Protein AF-A0A1Z4C0Z0-F1 (afdb_monomer)

Foldseek 3Di:
DDDDDPDDPDPDPPPVCVVVVHDDDDDPPPPDDDDDDFDPVLVVQQVVLVPDDDDDPLVNCCSNVVSVVVRVCVVVPPPDDDDSDDPPDPPVD

Organism: NCBI:txid1704499

Radius of gyration: 20.58 Å; Cα contacts (8 Å, |Δi|>4): 22; chains: 1; bounding box: 49×58×42 Å

Sequence (93 aa):
MKICRKTNHNVNGYADLKELAIDVVGLKLFTHILPIQPSDLLRQVLANNQQLPLQSEKAKSELLITPILNDIWQRNPKAFTYFSGYQFNIDDM

Mean predicted aligned error: 12.03 Å

Solvent-accessible surface area (backbone atoms only — not comparable to full-atom values): 6568 Å² total; per-residue (Å²): 138,85,80,82,76,89,71,78,94,72,88,74,72,73,58,73,40,51,78,69,73,48,86,87,78,90,72,80,89,74,83,86,72,79,89,76,80,79,52,71,67,51,54,52,51,52,62,56,52,75,71,57,90,64,97,44,73,66,56,49,47,47,65,56,48,49,55,54,53,49,56,52,37,72,77,37,74,87,74,72,84,87,77,93,72,77,87,83,71,70,86,85,113

pLDDT: mean 80.98, std 17.39, range [33.69, 97.88]

Structure (mmCIF, N/CA/C/O backbone):
data_AF-A0A1Z4C0Z0-F1
#
_entry.id   AF-A0A1Z4C0Z0-F1
#
loop_
_atom_site.group_PDB
_atom_site.id
_atom_site.type_symbol
_atom_site.label_atom_id
_atom_site.label_alt_id
_atom_site.label_comp_id
_atom_site.label_asym_id
_atom_site.label_entity_id
_atom_site.label_seq_id
_atom_site.pdbx_PDB_ins_code
_atom_site.Cartn_x
_atom_site.Cartn_y
_atom_site.Cartn_z
_atom_site.occupancy
_atom_site.B_iso_or_equiv
_atom_site.auth_seq_id
_atom_site.auth_comp_id
_atom_site.auth_asym_id
_atom_site.auth_atom_id
_atom_site.pdbx_PDB_model_num
ATOM 1 N N . MET A 1 1 ? 4.444 41.112 2.727 1.00 37.97 1 MET A N 1
ATOM 2 C CA . MET A 1 1 ? 3.749 39.912 2.216 1.00 37.97 1 MET A CA 1
ATOM 3 C C . MET A 1 1 ? 4.719 39.153 1.311 1.00 37.97 1 MET A C 1
ATOM 5 O O . MET A 1 1 ? 4.920 39.555 0.175 1.00 37.97 1 MET A O 1
ATOM 9 N N . LYS A 1 2 ? 5.454 38.174 1.858 1.00 33.69 2 LYS A N 1
ATOM 10 C CA . LYS A 1 2 ? 6.481 37.412 1.123 1.00 33.69 2 LYS A CA 1
ATOM 11 C C . LYS A 1 2 ? 5.834 36.149 0.557 1.00 33.69 2 LYS A C 1
ATOM 13 O O . LYS A 1 2 ? 5.435 35.281 1.323 1.00 33.69 2 LYS A O 1
ATOM 18 N N . ILE A 1 3 ? 5.728 36.063 -0.765 1.00 44.00 3 ILE A N 1
ATOM 19 C CA . ILE A 1 3 ? 5.294 34.849 -1.459 1.00 44.00 3 ILE A CA 1
ATOM 20 C C . ILE A 1 3 ? 6.548 33.994 -1.668 1.00 44.00 3 ILE A C 1
ATOM 22 O O . ILE A 1 3 ? 7.502 34.419 -2.321 1.00 44.00 3 ILE A O 1
ATOM 26 N N . CYS A 1 4 ? 6.571 32.829 -1.022 1.00 40.12 4 CYS A N 1
ATOM 27 C CA . CYS A 1 4 ? 7.659 31.859 -1.074 1.00 40.12 4 CYS A CA 1
ATOM 28 C C . CYS A 1 4 ? 7.818 31.317 -2.507 1.00 40.12 4 CYS A C 1
ATOM 30 O O . CYS A 1 4 ? 6.845 30.901 -3.136 1.00 40.12 4 CYS A O 1
ATOM 32 N N . ARG A 1 5 ? 9.047 31.354 -3.033 1.00 44.69 5 ARG A N 1
ATOM 33 C CA . ARG A 1 5 ? 9.413 30.834 -4.357 1.00 44.69 5 ARG A CA 1
ATOM 34 C C . ARG A 1 5 ? 9.278 29.309 -4.358 1.00 44.69 5 ARG A C 1
ATOM 36 O O . ARG A 1 5 ? 9.838 28.655 -3.487 1.00 44.69 5 ARG A O 1
ATOM 43 N N . LYS A 1 6 ? 8.623 28.737 -5.376 1.00 48.22 6 LYS A N 1
ATOM 44 C CA . LYS A 1 6 ? 8.819 27.325 -5.742 1.00 48.22 6 LYS A CA 1
ATOM 45 C C . LYS A 1 6 ? 10.277 27.154 -6.174 1.00 48.22 6 LYS A C 1
ATOM 47 O O . LYS A 1 6 ? 10.626 27.456 -7.312 1.00 48.22 6 LYS A O 1
ATOM 52 N N . THR A 1 7 ? 11.137 26.719 -5.265 1.00 41.44 7 THR A N 1
ATOM 53 C CA . THR A 1 7 ? 12.468 26.231 -5.617 1.00 41.44 7 THR A CA 1
ATOM 54 C C . THR A 1 7 ? 12.320 24.814 -6.150 1.00 41.44 7 THR A C 1
ATOM 56 O O . THR A 1 7 ? 11.909 23.910 -5.427 1.00 41.44 7 THR A O 1
ATOM 59 N N . ASN A 1 8 ? 12.646 24.632 -7.429 1.00 42.16 8 ASN A N 1
ATOM 60 C CA . ASN A 1 8 ? 13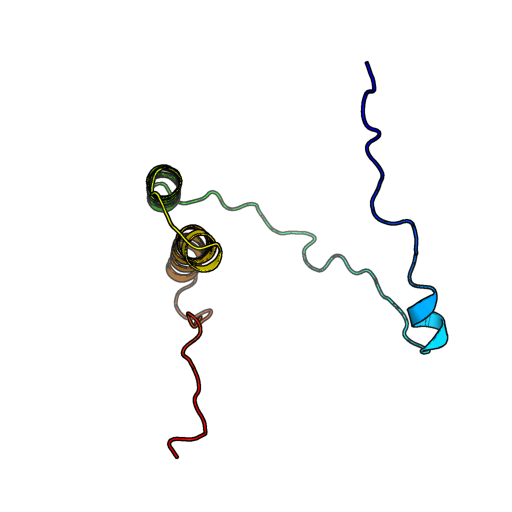.009 23.331 -7.977 1.00 42.16 8 ASN A CA 1
ATOM 61 C C . ASN A 1 8 ? 14.119 22.741 -7.096 1.00 42.16 8 ASN A C 1
ATOM 63 O O . ASN A 1 8 ? 15.249 23.229 -7.115 1.00 42.16 8 ASN A O 1
ATOM 67 N N . HIS A 1 9 ? 13.801 21.712 -6.313 1.00 44.31 9 HIS A N 1
ATOM 68 C CA . HIS A 1 9 ? 14.793 20.909 -5.603 1.00 44.31 9 HIS A CA 1
ATOM 69 C C . HIS A 1 9 ? 15.514 20.000 -6.605 1.00 44.31 9 HIS A C 1
ATOM 71 O O . HIS A 1 9 ? 15.249 18.807 -6.668 1.00 44.31 9 HIS A O 1
ATOM 77 N N . ASN A 1 10 ? 16.400 20.568 -7.422 1.00 47.44 10 ASN A N 1
ATOM 78 C CA . ASN A 1 10 ? 17.532 19.830 -7.976 1.00 47.44 10 ASN A CA 1
ATOM 79 C C . ASN A 1 10 ? 18.603 20.823 -8.446 1.00 47.44 10 ASN A C 1
ATOM 81 O O . ASN A 1 10 ? 18.649 21.198 -9.614 1.00 47.44 10 ASN A O 1
ATOM 85 N N . VAL A 1 11 ? 19.398 21.339 -7.509 1.00 53.28 11 VAL A N 1
ATOM 86 C CA . VAL A 1 11 ? 20.486 22.290 -7.814 1.00 53.28 11 VAL A CA 1
ATOM 87 C C . VAL A 1 11 ? 21.866 21.641 -7.852 1.00 53.28 11 VAL A C 1
ATOM 89 O O . VAL A 1 11 ? 22.805 22.293 -8.284 1.00 53.28 11 VAL A O 1
ATOM 92 N N . ASN A 1 12 ? 21.990 20.356 -7.515 1.00 51.06 12 ASN A N 1
ATOM 93 C CA . ASN A 1 12 ? 23.252 19.631 -7.615 1.00 51.06 12 ASN A CA 1
ATOM 94 C C . ASN A 1 12 ? 23.016 18.382 -8.464 1.00 51.06 12 ASN A C 1
ATOM 96 O O . ASN A 1 12 ? 22.633 17.333 -7.956 1.00 51.06 12 ASN A O 1
ATOM 100 N N . GLY A 1 13 ? 23.184 18.520 -9.782 1.00 64.75 13 GLY A N 1
ATOM 101 C CA . GLY A 1 13 ? 23.308 17.355 -10.655 1.00 64.75 13 GLY A CA 1
ATOM 102 C C . GLY A 1 13 ? 24.479 16.483 -10.197 1.00 64.75 13 GLY A C 1
ATOM 103 O O . GLY A 1 13 ? 25.395 17.004 -9.572 1.00 64.75 13 GLY A O 1
ATOM 104 N N . TYR A 1 14 ? 24.402 15.190 -10.520 1.00 73.69 14 TYR A N 1
ATOM 105 C CA . TYR A 1 14 ? 25.220 14.029 -10.117 1.00 73.69 14 TYR A CA 1
ATOM 106 C C . TYR A 1 14 ? 26.762 14.146 -10.262 1.00 73.69 14 TYR A C 1
ATOM 108 O O . TYR A 1 14 ? 27.421 13.249 -10.789 1.00 73.69 14 TYR A O 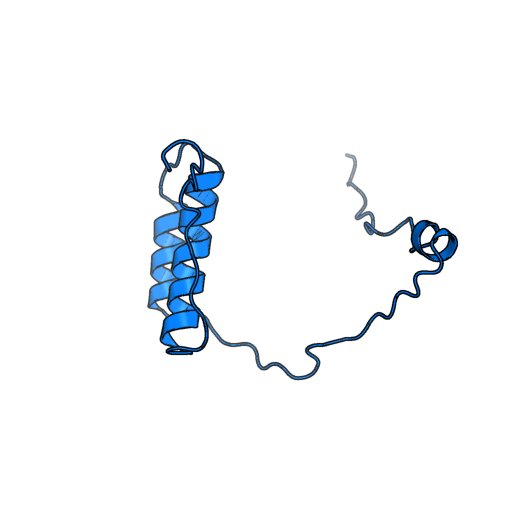1
ATOM 116 N N . ALA A 1 15 ? 27.350 15.278 -9.888 1.00 77.50 15 ALA A N 1
ATOM 117 C CA . ALA A 1 15 ? 28.759 15.611 -10.053 1.00 77.50 15 ALA A CA 1
ATOM 118 C C . ALA A 1 15 ? 29.645 14.793 -9.108 1.00 77.50 15 ALA A C 1
ATOM 120 O O . ALA A 1 15 ? 30.705 14.331 -9.518 1.00 77.50 15 ALA A O 1
ATOM 121 N N . ASP A 1 16 ? 29.160 14.558 -7.892 1.00 82.00 16 ASP A N 1
ATOM 122 C CA . ASP A 1 16 ? 29.727 13.638 -6.906 1.00 82.00 16 ASP A CA 1
ATOM 123 C C . ASP A 1 16 ? 29.813 12.198 -7.439 1.00 82.00 16 ASP A C 1
ATOM 125 O O . ASP A 1 16 ? 30.815 11.515 -7.253 1.00 82.00 16 ASP A O 1
ATOM 129 N N . LEU A 1 17 ? 28.801 11.742 -8.180 1.00 82.94 17 LEU A N 1
ATOM 130 C CA . LEU A 1 17 ? 28.782 10.387 -8.739 1.00 82.94 17 LEU A CA 1
ATOM 131 C C . LEU A 1 17 ? 29.784 10.200 -9.888 1.00 82.94 17 LEU A C 1
ATOM 133 O O . LEU A 1 17 ? 30.343 9.114 -10.044 1.00 82.94 17 LEU A O 1
ATOM 137 N N . LYS A 1 18 ? 30.076 11.261 -10.652 1.00 80.81 18 LYS A N 1
ATOM 138 C CA . LYS A 1 18 ? 31.116 11.223 -11.694 1.00 80.81 18 LYS A CA 1
ATOM 139 C C . LYS A 1 18 ? 32.520 11.063 -11.118 1.00 80.81 18 LYS A C 1
ATOM 141 O O . LYS A 1 18 ? 33.340 10.388 -11.734 1.00 80.81 18 LYS A O 1
ATOM 146 N N . GLU A 1 19 ? 32.792 11.651 -9.954 1.00 87.12 19 GLU A N 1
ATOM 147 C CA . GLU A 1 19 ? 34.063 11.465 -9.238 1.00 87.12 19 GLU A CA 1
ATOM 148 C C . GLU A 1 19 ? 34.260 10.002 -8.810 1.00 87.12 19 GLU A C 1
ATOM 150 O O . GLU A 1 19 ?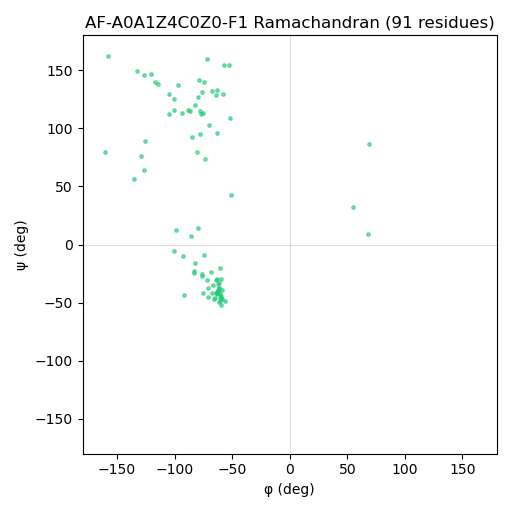 35.377 9.492 -8.807 1.00 87.12 19 GLU A O 1
ATOM 155 N N . LEU A 1 20 ? 33.157 9.296 -8.553 1.00 89.25 20 LEU A N 1
ATOM 156 C CA . LEU A 1 20 ? 33.135 7.872 -8.222 1.00 89.25 20 LEU A CA 1
ATOM 157 C C . LEU A 1 20 ? 33.119 6.947 -9.454 1.00 89.25 20 LEU A C 1
ATOM 159 O O . LEU A 1 20 ? 32.955 5.739 -9.296 1.00 89.25 20 LEU A O 1
ATOM 163 N N . ALA A 1 21 ? 33.273 7.491 -10.668 1.00 89.62 21 ALA A N 1
ATOM 164 C CA . ALA A 1 21 ? 33.146 6.759 -11.933 1.00 89.62 21 ALA A CA 1
ATOM 165 C C . ALA A 1 21 ? 31.796 6.024 -12.096 1.00 89.62 21 ALA A C 1
ATOM 167 O O . ALA A 1 21 ? 31.721 4.967 -12.723 1.00 89.62 21 ALA A O 1
ATOM 168 N N . ILE A 1 22 ? 30.721 6.582 -11.529 1.00 88.88 22 ILE A N 1
ATOM 169 C CA . ILE A 1 22 ? 29.361 6.052 -11.648 1.00 88.88 22 ILE A CA 1
ATOM 170 C C . ILE A 1 22 ? 28.607 6.852 -12.711 1.00 88.88 22 ILE A C 1
ATOM 172 O O . ILE A 1 22 ? 28.315 8.038 -12.537 1.00 88.88 22 ILE A O 1
ATOM 176 N N . ASP A 1 23 ? 28.227 6.178 -13.793 1.00 84.81 23 ASP A N 1
ATOM 177 C CA . ASP A 1 23 ? 27.364 6.751 -14.821 1.00 84.81 23 ASP A CA 1
ATOM 178 C C . ASP A 1 23 ? 25.889 6.653 -14.413 1.00 84.81 23 ASP A C 1
ATOM 180 O O . ASP A 1 23 ? 25.334 5.569 -14.219 1.00 84.81 23 ASP A O 1
ATOM 184 N N . VAL A 1 24 ? 25.220 7.804 -14.311 1.00 82.50 24 VAL A N 1
ATOM 185 C CA . VAL A 1 24 ? 23.782 7.861 -14.021 1.00 82.50 24 VAL A CA 1
ATOM 186 C C . VAL A 1 24 ? 22.992 7.804 -15.319 1.00 82.50 24 VAL A C 1
ATOM 188 O O . VAL A 1 24 ? 23.018 8.740 -16.120 1.00 82.50 24 VAL A O 1
ATOM 191 N N . VAL A 1 25 ? 22.218 6.735 -15.495 1.00 83.88 25 VAL A N 1
ATOM 192 C CA . VAL A 1 25 ? 21.290 6.594 -16.621 1.00 83.88 25 VAL A CA 1
ATOM 193 C C . VAL A 1 25 ? 19.860 6.825 -16.137 1.00 83.88 25 VAL A C 1
ATOM 195 O O . VAL A 1 25 ? 19.299 6.035 -15.381 1.00 83.88 25 VAL A O 1
ATOM 198 N N . GLY A 1 26 ? 19.247 7.919 -16.589 1.00 80.69 26 GLY A N 1
ATOM 199 C CA . GLY A 1 26 ? 17.840 8.214 -16.327 1.00 80.69 26 GLY A CA 1
ATOM 200 C C . GLY A 1 26 ? 16.930 7.525 -17.340 1.00 80.69 26 GLY A C 1
ATOM 201 O O . GLY A 1 26 ? 16.650 8.088 -18.397 1.00 80.69 26 GLY A O 1
ATOM 202 N N . LEU A 1 27 ? 16.446 6.323 -17.026 1.00 85.62 27 LEU A N 1
ATOM 203 C CA . LEU A 1 27 ? 15.452 5.625 -17.846 1.00 85.62 27 LEU A CA 1
ATOM 204 C C . LEU A 1 27 ? 14.042 5.845 -17.294 1.00 85.62 27 LEU A C 1
ATOM 206 O O . LEU A 1 27 ? 13.794 5.728 -16.094 1.00 85.62 27 LEU A O 1
ATOM 210 N N . LYS A 1 28 ? 13.081 6.104 -18.186 1.00 83.38 28 LYS A N 1
ATOM 211 C CA . LYS A 1 28 ? 11.659 6.007 -17.838 1.00 83.38 28 LYS A CA 1
ATOM 212 C C . LYS A 1 28 ? 11.272 4.528 -17.847 1.00 83.38 28 LYS A C 1
ATOM 214 O O . LYS A 1 28 ? 10.970 3.986 -18.901 1.00 83.38 28 LYS A O 1
ATOM 219 N N . LEU A 1 29 ? 11.298 3.883 -16.682 1.00 84.06 29 LEU A N 1
ATOM 220 C CA . LEU A 1 29 ? 10.987 2.450 -16.547 1.00 84.06 29 LEU A CA 1
ATOM 221 C C . LEU A 1 29 ? 9.508 2.118 -16.813 1.00 84.06 29 LEU A C 1
ATOM 223 O O . LEU A 1 29 ? 9.185 1.000 -17.197 1.00 84.06 29 LEU A O 1
ATOM 227 N N . PHE A 1 30 ? 8.612 3.094 -16.647 1.00 84.19 30 PHE A N 1
ATOM 228 C CA . PHE A 1 30 ? 7.166 2.905 -16.771 1.00 84.19 30 PHE A CA 1
ATOM 229 C C . PHE A 1 30 ? 6.570 3.950 -17.721 1.00 84.19 30 PHE A C 1
ATOM 231 O O . PHE A 1 30 ? 5.992 4.947 -17.296 1.00 84.19 30 PHE A O 1
ATOM 238 N N . THR A 1 31 ? 6.759 3.762 -19.028 1.00 85.81 31 THR A N 1
ATOM 239 C CA . THR A 1 31 ? 6.254 4.689 -20.061 1.00 85.81 31 THR A CA 1
ATOM 240 C C . THR A 1 31 ? 4.792 4.450 -20.440 1.00 85.81 31 THR A C 1
ATOM 242 O O . THR A 1 31 ? 4.138 5.373 -20.920 1.00 85.81 31 THR A O 1
ATOM 245 N N . HIS A 1 32 ? 4.270 3.240 -20.211 1.00 86.00 32 HIS A N 1
ATOM 246 C CA . HIS A 1 32 ? 2.940 2.810 -20.658 1.00 86.00 32 HIS A CA 1
ATOM 247 C C . HIS A 1 32 ? 2.169 2.071 -19.557 1.00 86.00 32 HIS A C 1
ATOM 249 O O . HIS A 1 32 ? 1.752 0.929 -19.728 1.00 86.00 32 HIS A O 1
ATOM 255 N N . ILE A 1 33 ? 1.989 2.719 -18.409 1.00 88.19 33 ILE A N 1
ATOM 256 C CA . ILE A 1 33 ? 1.129 2.215 -17.333 1.00 88.19 33 ILE A CA 1
ATOM 257 C C . ILE A 1 33 ? -0.216 2.934 -17.363 1.00 88.19 33 ILE A C 1
ATOM 259 O O . ILE A 1 33 ? -0.279 4.163 -17.334 1.00 88.19 33 ILE A O 1
ATOM 263 N N . LEU A 1 34 ? -1.298 2.160 -17.429 1.00 88.25 34 LEU A N 1
ATOM 264 C CA . LEU A 1 34 ? -2.643 2.706 -17.308 1.00 88.25 34 LEU A CA 1
ATOM 265 C C . LEU A 1 34 ? -2.923 3.020 -15.834 1.00 88.25 34 LEU A C 1
ATOM 267 O O . LEU A 1 34 ? -2.685 2.162 -14.980 1.00 88.25 34 LEU A O 1
ATOM 271 N N . PRO A 1 35 ? -3.424 4.223 -15.511 1.00 87.75 35 PRO A N 1
ATOM 272 C CA . PRO A 1 35 ? -3.819 4.536 -14.150 1.00 87.75 35 PRO A CA 1
ATOM 273 C C . PRO A 1 35 ? -4.973 3.624 -13.729 1.00 87.75 35 PRO A C 1
ATOM 275 O O . PRO A 1 35 ? -5.954 3.456 -14.455 1.00 87.75 35 PRO A O 1
ATOM 278 N N . ILE A 1 36 ? -4.853 3.044 -12.538 1.00 91.25 36 ILE A N 1
ATOM 279 C CA . ILE A 1 36 ? -5.883 2.195 -11.947 1.00 91.25 36 ILE A CA 1
ATOM 280 C C . ILE A 1 36 ? -6.574 2.988 -10.850 1.00 91.25 36 ILE A C 1
ATOM 282 O O . ILE A 1 36 ? -5.925 3.544 -9.965 1.00 91.25 36 ILE A O 1
ATOM 286 N N . GLN A 1 37 ? -7.903 3.010 -10.891 1.00 93.94 37 GLN A N 1
ATOM 287 C CA . GLN A 1 37 ? -8.674 3.658 -9.843 1.00 93.94 37 GLN A CA 1
ATOM 288 C C . GLN A 1 37 ? -8.674 2.808 -8.561 1.00 93.94 37 GLN A C 1
ATOM 290 O O . GLN A 1 37 ? -8.833 1.580 -8.639 1.00 93.94 37 GLN A O 1
ATOM 295 N N . PRO A 1 38 ? -8.562 3.442 -7.376 1.00 94.81 38 PRO A N 1
ATOM 296 C CA . PRO A 1 38 ? -8.755 2.772 -6.090 1.00 94.81 38 PRO A CA 1
ATOM 297 C C . PRO A 1 38 ? -10.091 2.023 -6.044 1.00 94.81 38 PRO A C 1
ATOM 299 O O . PRO A 1 38 ? -11.031 2.397 -6.754 1.00 94.81 38 PRO A O 1
ATOM 302 N N . SER A 1 39 ? -10.199 0.984 -5.219 1.00 96.75 39 SER A N 1
ATOM 303 C CA . SER A 1 39 ? -11.500 0.359 -4.969 1.00 96.75 39 SER A CA 1
ATOM 304 C C . SER A 1 39 ? -12.368 1.273 -4.101 1.00 96.75 39 SER A C 1
ATOM 306 O O . SER A 1 39 ? -11.862 2.164 -3.410 1.00 96.75 39 SER A O 1
ATOM 308 N N . ASP A 1 40 ? -13.685 1.063 -4.122 1.00 97.19 40 ASP A N 1
ATOM 309 C CA . ASP A 1 40 ? -14.587 1.790 -3.221 1.00 97.19 40 ASP A CA 1
ATOM 310 C C . ASP A 1 40 ? -14.275 1.489 -1.755 1.00 97.19 40 ASP A C 1
ATOM 312 O O . ASP A 1 40 ? -14.276 2.400 -0.928 1.00 97.19 40 ASP A O 1
ATOM 316 N N . LEU A 1 41 ? -13.906 0.240 -1.455 1.00 96.44 41 LEU A N 1
ATOM 317 C CA . LEU A 1 41 ? -13.468 -0.166 -0.125 1.00 96.44 41 LEU A CA 1
ATOM 318 C C . LEU A 1 41 ? -12.222 0.613 0.313 1.00 96.44 41 LEU A C 1
ATOM 320 O O . LEU A 1 41 ? -12.214 1.178 1.403 1.00 96.44 41 LEU A O 1
ATOM 324 N N . LEU A 1 42 ? -11.196 0.707 -0.541 1.00 97.31 42 LEU A N 1
ATOM 325 C CA . LEU A 1 42 ? -9.982 1.464 -0.229 1.00 97.31 42 LEU A CA 1
ATOM 326 C C . LEU A 1 42 ? -10.293 2.945 0.023 1.00 97.31 42 LEU A C 1
ATOM 328 O O . LEU A 1 42 ? -9.782 3.522 0.983 1.00 97.31 42 LEU A O 1
ATOM 332 N N . ARG A 1 43 ? -11.158 3.560 -0.796 1.00 97.69 43 ARG A N 1
ATOM 333 C CA . ARG A 1 43 ? -11.585 4.957 -0.597 1.00 97.69 43 ARG A CA 1
ATOM 334 C C . ARG A 1 43 ? -12.250 5.160 0.763 1.00 97.69 43 ARG A C 1
ATOM 336 O O . ARG A 1 43 ? -11.904 6.107 1.466 1.00 97.69 43 ARG A O 1
ATOM 343 N N . GLN A 1 44 ? -13.174 4.276 1.133 1.00 97.88 44 GLN A N 1
ATOM 344 C CA . GLN A 1 44 ? -13.881 4.348 2.414 1.00 97.88 44 GLN A CA 1
ATOM 345 C C . GLN A 1 44 ? -12.928 4.148 3.596 1.00 97.88 44 GLN A C 1
ATOM 347 O O . GLN A 1 44 ? -12.946 4.933 4.542 1.00 97.88 44 GLN A O 1
ATOM 352 N N . VAL A 1 45 ? -12.054 3.140 3.524 1.00 97.81 45 VAL A N 1
ATOM 353 C CA . VAL A 1 45 ? -11.072 2.853 4.578 1.00 97.81 45 VAL A CA 1
ATOM 354 C C . VAL A 1 45 ? -10.129 4.036 4.782 1.00 97.81 45 VAL A C 1
ATOM 356 O O . VAL A 1 45 ? -9.933 4.458 5.917 1.00 97.81 45 VAL A O 1
ATOM 359 N N . LEU A 1 46 ? -9.591 4.624 3.709 1.00 97.12 46 LEU A N 1
ATOM 360 C CA . LEU A 1 46 ? -8.705 5.785 3.825 1.00 97.12 46 LEU A CA 1
ATOM 361 C C . LEU A 1 46 ? -9.425 7.008 4.410 1.00 97.12 46 LEU A C 1
ATOM 363 O O . LEU A 1 46 ? -8.858 7.679 5.270 1.00 97.12 46 LEU A O 1
ATOM 367 N N . ALA A 1 47 ? -10.669 7.271 3.998 1.00 96.88 47 ALA A N 1
ATOM 368 C CA . ALA A 1 47 ? -11.463 8.376 4.538 1.00 96.88 47 ALA A CA 1
ATOM 369 C C . ALA A 1 47 ? -11.729 8.224 6.047 1.00 96.88 47 ALA A C 1
ATOM 371 O O . ALA A 1 47 ? -11.653 9.205 6.787 1.00 96.88 47 ALA A O 1
ATOM 372 N N . ASN A 1 48 ? -11.991 6.998 6.509 1.00 96.50 48 ASN A N 1
ATOM 373 C CA . ASN A 1 48 ? -12.179 6.702 7.929 1.00 96.50 48 ASN A CA 1
ATOM 374 C C . ASN A 1 48 ? -10.855 6.808 8.701 1.00 96.50 48 ASN A C 1
ATOM 376 O O . ASN A 1 48 ? -10.790 7.441 9.753 1.00 96.50 48 ASN A O 1
ATOM 380 N N . ASN A 1 49 ? -9.779 6.239 8.153 1.00 95.81 49 ASN A N 1
ATOM 381 C CA . ASN A 1 49 ? -8.462 6.210 8.785 1.00 95.81 49 ASN A CA 1
ATOM 382 C C . ASN A 1 49 ? -7.879 7.612 9.001 1.00 95.81 49 ASN A C 1
ATOM 384 O O . ASN A 1 49 ? -7.225 7.851 10.013 1.00 95.81 49 ASN A O 1
ATOM 388 N N . GLN A 1 50 ? -8.155 8.561 8.102 1.00 92.38 50 GLN A N 1
ATOM 389 C CA . GLN A 1 50 ? -7.732 9.958 8.259 1.00 92.38 50 GLN A CA 1
ATOM 390 C C . GLN A 1 50 ? -8.299 10.648 9.508 1.00 92.38 50 GLN A C 1
ATOM 392 O O . GLN A 1 50 ? -7.745 11.652 9.950 1.00 92.38 50 GLN A O 1
ATOM 397 N N . GLN A 1 51 ? -9.388 10.128 10.074 1.00 93.94 51 GLN A N 1
ATOM 398 C CA . GLN A 1 51 ? -10.044 10.697 11.251 1.00 93.94 51 GLN A CA 1
ATOM 399 C C . GLN A 1 51 ? -9.541 10.075 12.562 1.00 93.94 51 GLN A C 1
ATOM 401 O O . GLN A 1 51 ? -9.873 10.567 13.640 1.00 93.94 51 GLN A O 1
ATOM 406 N N . LEU A 1 52 ? -8.752 8.996 12.493 1.00 93.81 52 LEU A N 1
ATOM 407 C CA . LEU A 1 52 ? -8.301 8.274 13.676 1.00 93.81 52 LEU A CA 1
ATOM 408 C C . LEU A 1 52 ? -7.117 8.989 14.348 1.00 93.81 52 LEU A C 1
ATOM 410 O O . LEU A 1 52 ? -6.096 9.246 13.702 1.00 93.81 52 LEU A O 1
ATOM 414 N N . PRO A 1 53 ? -7.198 9.279 15.659 1.00 92.00 53 PRO A N 1
ATOM 415 C CA . PRO A 1 53 ? -6.092 9.882 16.382 1.00 92.00 53 PRO A CA 1
ATOM 416 C C . PRO A 1 53 ? -5.025 8.825 16.690 1.00 92.00 53 PRO A C 1
ATOM 418 O O . PRO A 1 53 ? -5.235 7.926 17.503 1.00 92.00 53 PRO A O 1
ATOM 421 N N . LEU A 1 54 ? -3.851 8.954 16.069 1.00 92.19 54 LEU A N 1
ATOM 422 C CA . LEU A 1 54 ? -2.692 8.101 16.335 1.00 92.19 54 LEU A CA 1
ATOM 423 C C . LEU A 1 54 ? -1.518 8.906 16.888 1.00 92.19 54 LEU A C 1
ATOM 425 O O . LEU A 1 54 ? -1.222 10.011 16.433 1.00 92.19 54 LEU A O 1
ATOM 429 N N . GLN A 1 55 ? -0.840 8.316 17.870 1.00 88.69 55 GLN A N 1
ATOM 430 C CA . GLN A 1 55 ? 0.200 8.976 18.663 1.00 88.69 55 GLN A CA 1
ATOM 431 C C . GLN A 1 55 ? 1.578 8.972 17.986 1.00 88.69 55 GLN A C 1
ATOM 433 O O . GLN A 1 55 ? 2.397 9.837 18.276 1.00 88.69 55 GLN A O 1
ATOM 438 N N . SER A 1 56 ? 1.851 8.024 17.081 1.00 93.25 56 SER A N 1
ATOM 439 C CA . SER A 1 56 ? 3.165 7.883 16.442 1.00 93.25 56 SER A CA 1
ATOM 440 C C . SER A 1 56 ? 3.095 8.010 14.924 1.00 93.25 56 SER A C 1
ATOM 442 O O . SER A 1 56 ? 2.138 7.568 14.287 1.00 93.25 56 SER A O 1
ATOM 444 N N . GLU A 1 57 ? 4.153 8.567 14.334 1.00 92.88 57 GLU A N 1
ATOM 445 C CA . GLU A 1 57 ? 4.303 8.643 12.876 1.00 92.88 57 GLU A CA 1
ATOM 446 C C . GLU A 1 57 ? 4.352 7.249 12.236 1.00 92.88 57 GLU A C 1
ATOM 448 O O . GLU A 1 57 ? 3.790 7.050 11.162 1.00 92.88 57 GLU A O 1
ATOM 453 N N . LYS A 1 58 ? 4.923 6.250 12.931 1.00 89.00 58 LYS A N 1
ATOM 454 C CA . LYS A 1 58 ? 4.881 4.845 12.493 1.00 89.00 58 LYS A CA 1
ATOM 455 C C . LYS A 1 58 ? 3.444 4.348 12.366 1.00 89.00 58 LYS A C 1
ATOM 457 O O . LYS A 1 58 ? 3.072 3.850 11.310 1.00 89.00 58 LYS A O 1
ATOM 462 N N . ALA A 1 59 ? 2.632 4.525 13.408 1.00 90.94 59 ALA A N 1
ATOM 463 C CA . ALA A 1 59 ? 1.249 4.062 13.391 1.00 90.94 59 ALA A CA 1
ATOM 464 C C . ALA A 1 59 ? 0.434 4.787 12.310 1.00 90.94 59 ALA A C 1
ATOM 466 O O . ALA A 1 59 ? -0.330 4.146 11.596 1.00 90.94 59 ALA A O 1
ATOM 467 N N . LYS A 1 60 ? 0.624 6.105 12.143 1.00 92.19 60 LYS A N 1
ATOM 468 C CA . LYS A 1 60 ? -0.024 6.878 11.066 1.00 92.19 60 LYS A CA 1
ATOM 469 C C . LYS A 1 60 ? 0.359 6.358 9.681 1.00 92.19 60 LYS A C 1
ATOM 471 O O . LYS A 1 60 ? -0.507 6.202 8.824 1.00 92.19 60 LYS A O 1
ATOM 476 N N . SER A 1 61 ? 1.645 6.078 9.478 1.00 93.00 61 SER A N 1
ATOM 477 C CA . SER A 1 61 ? 2.170 5.534 8.226 1.00 93.00 61 SER A CA 1
ATOM 478 C C . SER A 1 61 ? 1.557 4.167 7.917 1.00 93.00 61 SER A C 1
ATOM 480 O O . SER A 1 61 ? 1.006 3.964 6.836 1.00 93.00 61 SER A O 1
ATOM 482 N N . GLU A 1 62 ? 1.550 3.254 8.888 1.00 92.94 62 GLU A N 1
ATOM 483 C CA . GLU A 1 62 ? 0.966 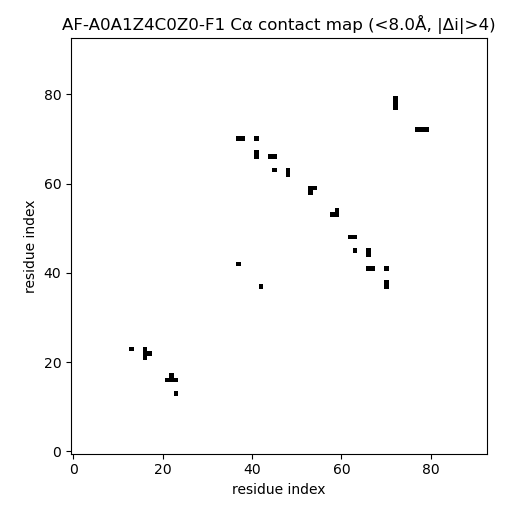1.917 8.730 1.00 92.94 62 GLU A CA 1
ATOM 484 C C . GLU A 1 62 ? -0.540 1.975 8.460 1.00 92.94 62 GLU A C 1
ATOM 486 O O . GLU A 1 62 ? -1.030 1.306 7.550 1.00 92.94 62 GLU A O 1
ATOM 491 N N . LEU A 1 63 ? -1.262 2.848 9.167 1.00 94.69 63 LEU A N 1
ATOM 492 C CA . LEU A 1 63 ? -2.701 3.030 8.990 1.00 94.69 63 LEU A CA 1
ATOM 493 C C . LEU A 1 63 ? -3.076 3.458 7.555 1.00 94.69 63 LEU A C 1
ATOM 495 O O . LEU A 1 63 ? -4.162 3.124 7.078 1.00 94.69 63 LEU A O 1
ATOM 499 N N . LEU A 1 64 ? -2.192 4.171 6.851 1.00 94.44 64 LEU A N 1
ATOM 500 C CA . LEU A 1 64 ? -2.407 4.579 5.458 1.00 94.44 64 LEU A CA 1
ATOM 501 C C . LEU A 1 64 ? -1.846 3.574 4.446 1.00 94.44 64 LEU A C 1
ATOM 503 O O . LEU A 1 64 ? -2.510 3.268 3.457 1.00 94.44 64 LEU A O 1
ATOM 507 N N . ILE A 1 65 ? -0.638 3.053 4.669 1.00 94.06 65 ILE A N 1
ATOM 508 C CA . ILE A 1 65 ? 0.064 2.208 3.691 1.00 94.06 65 ILE A CA 1
ATOM 509 C C . ILE A 1 65 ? -0.531 0.798 3.645 1.00 94.06 65 ILE A C 1
ATOM 511 O O . ILE A 1 65 ? -0.729 0.253 2.558 1.00 94.06 65 ILE A O 1
ATOM 515 N N . THR A 1 66 ? -0.861 0.199 4.792 1.00 93.75 66 THR A N 1
ATOM 516 C CA . THR A 1 66 ? -1.387 -1.173 4.852 1.00 93.75 66 THR A CA 1
ATOM 517 C C . THR A 1 66 ? -2.645 -1.396 4.001 1.00 93.75 66 THR A C 1
ATOM 519 O O . THR A 1 66 ? -2.650 -2.357 3.229 1.00 93.75 66 THR A O 1
ATOM 522 N N . PRO A 1 67 ? -3.703 -0.559 4.056 1.00 95.19 67 PRO A N 1
ATOM 523 C CA . PRO A 1 67 ? -4.875 -0.767 3.205 1.00 95.19 67 PRO A CA 1
ATOM 524 C C . PRO A 1 67 ? -4.570 -0.619 1.707 1.00 95.19 67 PRO A C 1
ATOM 526 O O . PRO A 1 67 ? -5.178 -1.320 0.901 1.00 95.19 67 PRO A O 1
ATOM 529 N N . ILE A 1 68 ? -3.600 0.220 1.324 1.00 95.25 68 ILE A N 1
ATOM 530 C CA . ILE A 1 68 ? -3.157 0.342 -0.075 1.00 95.25 68 ILE A CA 1
ATOM 531 C C . ILE A 1 68 ? -2.492 -0.961 -0.533 1.00 95.25 68 ILE A C 1
ATOM 533 O O . ILE A 1 68 ? -2.828 -1.482 -1.595 1.00 95.25 68 ILE A O 1
ATOM 537 N N . LEU A 1 69 ? -1.586 -1.520 0.276 1.00 93.94 69 LEU A N 1
ATOM 538 C CA . LEU A 1 69 ? -0.931 -2.793 -0.037 1.00 93.94 69 LEU A CA 1
ATOM 539 C C . LEU A 1 69 ? -1.939 -3.945 -0.128 1.00 93.94 69 LEU A C 1
ATOM 541 O O . LEU A 1 69 ? -1.843 -4.756 -1.046 1.00 93.94 69 LEU A O 1
ATOM 545 N N . ASN A 1 70 ? -2.938 -3.973 0.759 1.00 92.69 70 ASN A N 1
ATOM 546 C CA . ASN A 1 70 ? -4.038 -4.936 0.697 1.00 92.69 70 ASN A CA 1
ATOM 547 C C . ASN A 1 70 ? -4.824 -4.832 -0.621 1.00 92.69 70 ASN A C 1
ATOM 549 O O . ASN A 1 70 ? -5.080 -5.856 -1.251 1.00 92.69 70 ASN A O 1
ATOM 553 N N . ASP A 1 71 ? -5.183 -3.621 -1.063 1.00 94.56 71 ASP A N 1
ATOM 554 C CA . ASP A 1 71 ? -5.926 -3.416 -2.320 1.00 94.56 71 ASP A CA 1
ATOM 555 C C . ASP A 1 71 ? -5.123 -3.898 -3.537 1.00 94.56 71 ASP A C 1
ATOM 557 O O . ASP A 1 71 ? -5.656 -4.556 -4.432 1.00 94.56 71 ASP A O 1
ATOM 561 N N . ILE A 1 72 ? -3.814 -3.626 -3.552 1.00 93.12 72 ILE A N 1
ATOM 562 C CA . ILE A 1 72 ? -2.915 -4.093 -4.614 1.00 93.12 72 ILE A CA 1
ATOM 563 C C . ILE A 1 72 ? -2.778 -5.620 -4.562 1.00 93.12 72 ILE A C 1
ATOM 565 O O . ILE A 1 72 ? -2.821 -6.267 -5.610 1.00 93.12 72 ILE A O 1
ATOM 569 N N . TRP A 1 73 ? -2.649 -6.209 -3.371 1.00 92.31 73 TRP A N 1
ATOM 570 C CA . TRP A 1 73 ? -2.531 -7.657 -3.190 1.00 92.31 73 TRP A CA 1
ATOM 571 C C . TRP A 1 73 ? -3.789 -8.396 -3.656 1.00 92.31 73 TRP A C 1
ATOM 573 O O . TRP A 1 73 ? -3.686 -9.392 -4.368 1.00 92.31 73 TRP A O 1
ATOM 583 N N . GLN A 1 74 ? -4.978 -7.872 -3.340 1.00 9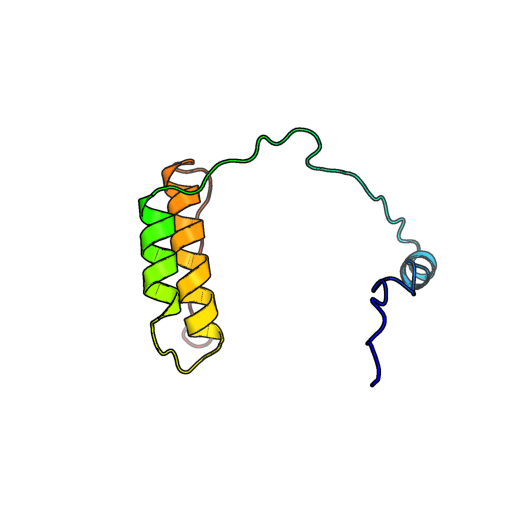1.31 74 GLN A N 1
ATOM 584 C CA . GLN A 1 74 ? -6.253 -8.448 -3.783 1.00 91.31 74 GLN A CA 1
ATOM 585 C C . GLN A 1 74 ? -6.384 -8.471 -5.311 1.00 91.31 74 GLN A C 1
ATOM 587 O O . GLN A 1 74 ? -6.910 -9.431 -5.871 1.00 91.31 74 GLN A O 1
ATOM 592 N N . ARG A 1 75 ? -5.884 -7.436 -5.997 1.00 90.81 75 ARG A N 1
ATOM 593 C CA . ARG A 1 75 ? -5.881 -7.360 -7.470 1.00 90.81 75 ARG A CA 1
ATOM 594 C C . ARG A 1 75 ? -4.812 -8.237 -8.115 1.00 90.81 75 ARG A C 1
ATOM 596 O O . ARG A 1 75 ? -4.964 -8.625 -9.269 1.00 90.81 75 ARG A O 1
ATOM 603 N N . ASN A 1 76 ? -3.735 -8.522 -7.387 1.00 90.06 76 ASN A N 1
ATOM 604 C CA . ASN A 1 76 ? -2.565 -9.246 -7.875 1.00 90.06 76 ASN A CA 1
ATOM 605 C C . ASN A 1 76 ? -2.267 -10.438 -6.951 1.00 90.06 76 ASN A C 1
ATOM 607 O O . ASN A 1 76 ? -1.225 -10.462 -6.283 1.00 90.06 76 ASN A O 1
ATOM 611 N N . PRO A 1 77 ? -3.180 -11.425 -6.872 1.00 83.88 77 PRO A N 1
ATOM 612 C CA . PRO A 1 77 ? -3.021 -12.538 -5.951 1.00 83.88 77 PRO A CA 1
ATOM 613 C C . PRO A 1 77 ? -1.705 -13.273 -6.231 1.00 83.88 77 PRO A C 1
ATOM 615 O O . PRO A 1 77 ? -1.423 -13.648 -7.367 1.00 83.88 77 PRO A O 1
ATOM 618 N N . LYS A 1 78 ? -0.913 -13.497 -5.173 1.00 78.94 78 LYS A N 1
ATOM 619 C CA . LYS A 1 78 ? 0.409 -14.162 -5.194 1.00 78.94 78 LYS A CA 1
ATOM 620 C C . LYS A 1 78 ? 1.543 -13.398 -5.899 1.00 78.94 78 LYS A C 1
ATOM 622 O O . LYS A 1 78 ? 2.619 -13.966 -6.058 1.00 78.94 78 LYS A O 1
ATOM 627 N N . ALA A 1 79 ? 1.352 -12.137 -6.292 1.00 88.69 79 ALA A N 1
ATOM 628 C CA . ALA A 1 79 ? 2.413 -11.363 -6.946 1.00 88.69 79 ALA A CA 1
ATOM 629 C C . ALA A 1 79 ? 3.486 -10.856 -5.968 1.00 88.69 79 ALA A C 1
ATOM 631 O O . ALA A 1 79 ? 4.631 -10.649 -6.360 1.00 88.69 79 ALA A O 1
ATOM 632 N N . PHE A 1 80 ? 3.122 -10.647 -4.701 1.00 87.25 80 PHE A N 1
ATOM 633 C CA . PHE A 1 80 ? 4.045 -10.197 -3.665 1.00 87.25 80 PHE A CA 1
ATOM 634 C C . PHE A 1 80 ? 3.530 -10.549 -2.267 1.00 87.25 80 PHE A C 1
ATOM 636 O O . PHE A 1 80 ? 2.339 -10.791 -2.057 1.00 87.25 80 PHE A O 1
ATOM 643 N N . THR A 1 81 ? 4.454 -10.523 -1.312 1.00 84.25 81 THR A N 1
ATOM 644 C CA . THR A 1 81 ? 4.204 -10.601 0.130 1.00 84.25 81 THR A CA 1
ATOM 645 C C . THR A 1 81 ? 4.892 -9.402 0.771 1.00 84.25 81 THR A C 1
ATOM 647 O O . THR A 1 81 ? 5.945 -8.977 0.2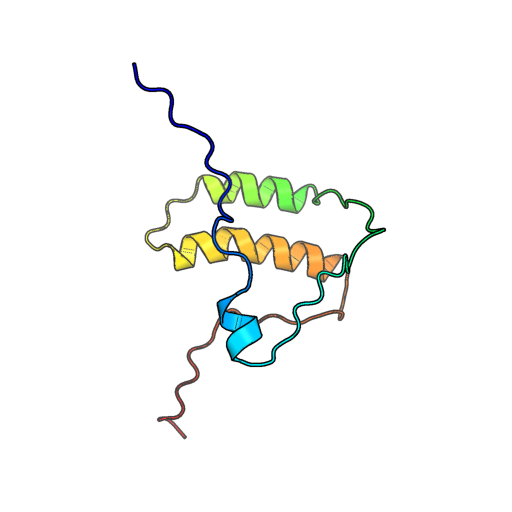98 1.00 84.25 81 THR A O 1
ATOM 650 N N . TYR A 1 82 ? 4.315 -8.843 1.831 1.00 83.06 82 TYR A N 1
ATOM 651 C CA . TYR A 1 82 ? 4.926 -7.741 2.568 1.00 83.06 82 TYR A CA 1
ATOM 652 C C . TYR A 1 82 ? 4.885 -8.001 4.071 1.00 83.06 82 TYR A C 1
ATOM 654 O O . TYR A 1 82 ? 3.981 -8.660 4.583 1.00 83.06 82 TYR A O 1
ATOM 662 N N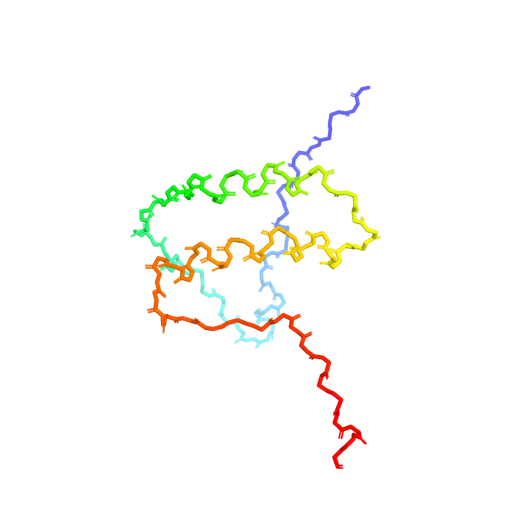 . PHE A 1 83 ? 5.892 -7.482 4.767 1.00 79.31 83 PHE A N 1
ATOM 663 C CA . PHE A 1 83 ? 6.094 -7.674 6.198 1.00 79.31 83 PHE A CA 1
ATOM 664 C C . PHE A 1 83 ? 5.939 -6.333 6.912 1.00 79.31 83 PHE A C 1
ATOM 666 O O . PHE A 1 83 ? 6.461 -5.321 6.451 1.00 79.31 83 PHE A O 1
ATOM 673 N N . SER A 1 84 ? 5.263 -6.319 8.059 1.00 71.12 84 SER A N 1
ATOM 674 C CA . SER A 1 84 ? 5.026 -5.108 8.863 1.00 71.12 84 SER A CA 1
ATOM 675 C C . SER A 1 84 ? 6.224 -4.695 9.733 1.00 71.12 84 SER A C 1
ATOM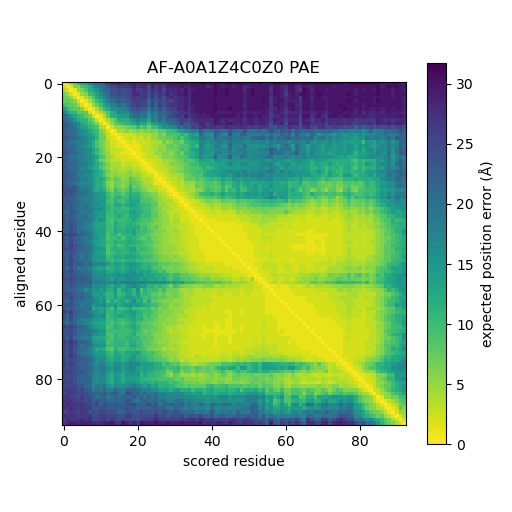 677 O O . SER A 1 84 ? 6.064 -3.898 10.652 1.00 71.12 84 SER A O 1
ATOM 679 N N . GLY A 1 85 ? 7.409 -5.262 9.479 1.00 68.69 85 GLY A N 1
ATOM 680 C CA . GLY A 1 85 ? 8.583 -5.122 10.338 1.00 68.69 85 GLY A CA 1
ATOM 681 C C . GLY A 1 85 ? 8.384 -5.849 11.667 1.00 68.69 85 GLY A C 1
ATOM 682 O O . GLY A 1 85 ? 7.944 -5.255 12.646 1.00 68.69 85 GLY A O 1
ATOM 683 N N . TYR A 1 86 ? 8.698 -7.146 11.703 1.00 66.56 86 TYR A N 1
ATOM 684 C CA . TYR A 1 86 ? 8.874 -7.842 12.977 1.00 66.56 86 TYR A CA 1
ATOM 685 C C . TYR A 1 86 ? 10.259 -7.496 13.519 1.00 66.56 86 TYR A C 1
ATOM 687 O O . TYR A 1 86 ? 11.216 -7.388 12.748 1.00 66.56 86 TYR A O 1
ATOM 695 N N . GLN A 1 87 ? 10.372 -7.308 14.830 1.00 65.31 87 GLN A N 1
ATOM 696 C CA . GLN A 1 87 ? 11.667 -7.086 15.455 1.00 65.31 87 GLN A CA 1
ATOM 697 C C . GLN A 1 87 ? 12.442 -8.406 15.396 1.00 65.31 87 GLN A C 1
ATOM 699 O O . GLN A 1 87 ? 12.123 -9.361 16.099 1.00 65.31 87 GLN A O 1
ATOM 704 N N . PHE A 1 88 ? 13.394 -8.491 14.471 1.00 58.34 88 PHE A N 1
ATOM 705 C CA . PHE A 1 88 ? 14.263 -9.650 14.311 1.00 58.34 88 PHE A CA 1
ATOM 706 C C . PHE A 1 88 ? 15.385 -9.551 15.352 1.00 58.34 88 PHE A C 1
ATOM 708 O O . PHE A 1 88 ? 16.470 -9.058 15.054 1.00 58.34 88 PHE A O 1
ATOM 715 N N . ASN A 1 89 ? 15.087 -9.927 16.600 1.00 67.38 89 ASN A N 1
ATOM 716 C CA . ASN A 1 89 ? 16.100 -10.046 17.647 1.00 67.38 89 ASN A CA 1
ATOM 717 C C . ASN A 1 89 ? 16.895 -11.333 17.401 1.00 67.38 89 ASN A C 1
ATOM 719 O O . ASN A 1 89 ? 16.346 -12.429 17.480 1.00 67.38 89 ASN A O 1
ATOM 723 N N . ILE A 1 90 ? 18.175 -11.182 17.063 1.00 67.69 90 ILE A N 1
ATOM 724 C CA . ILE A 1 90 ? 19.112 -12.296 16.834 1.00 67.69 90 ILE A CA 1
ATOM 725 C C . ILE A 1 90 ? 19.671 -12.815 18.172 1.00 67.69 90 ILE A C 1
ATOM 727 O O . ILE A 1 90 ? 20.183 -13.923 18.235 1.00 67.69 90 ILE A O 1
ATOM 731 N N . ASP A 1 91 ? 19.515 -12.041 19.250 1.00 73.44 91 ASP A N 1
ATOM 732 C CA . ASP A 1 91 ? 20.095 -12.327 20.568 1.00 73.44 91 ASP A CA 1
ATOM 733 C C . ASP A 1 91 ? 19.385 -13.456 21.343 1.00 73.44 91 ASP A C 1
ATOM 735 O O . ASP A 1 91 ? 19.900 -13.908 22.362 1.00 73.44 91 ASP A O 1
ATOM 739 N N . ASP A 1 92 ? 18.232 -13.932 20.861 1.00 61.91 92 ASP A N 1
ATOM 740 C CA . ASP A 1 92 ? 17.456 -15.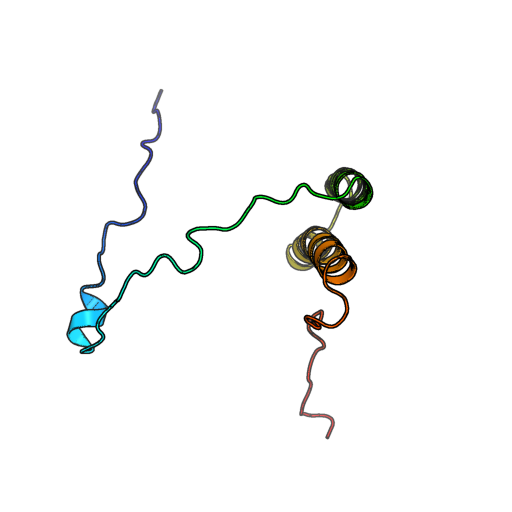017 21.484 1.00 61.91 92 ASP A CA 1
ATOM 741 C C . ASP A 1 92 ? 17.696 -16.397 20.819 1.00 61.91 92 ASP A C 1
ATOM 743 O O . ASP A 1 92 ? 16.924 -17.332 21.056 1.00 61.91 92 ASP A O 1
ATOM 747 N N . MET A 1 93 ? 18.727 -16.535 19.966 1.00 44.47 93 MET A N 1
ATOM 748 C CA . MET A 1 93 ? 19.088 -17.786 19.264 1.00 44.47 93 MET A CA 1
ATOM 749 C C . MET A 1 93 ? 20.370 -18.440 19.780 1.00 44.47 93 MET A C 1
ATOM 751 O O . MET A 1 93 ? 21.384 -17.729 19.954 1.00 44.47 93 MET A O 1
#

Secondary structure (DSSP, 8-state):
--------S--S-SHHHHHTT-------S-SSPPP-PPPHHHHHHHHHHTTS--SSHHHHHHHHHHHHHHHHHHHSTTS----------STT-